Protein AF-A0AA39KNE8-F1 (afdb_monomer_lite)

Structure (mmCIF, N/CA/C/O backbone):
data_AF-A0AA39KNE8-F1
#
_entry.id   AF-A0AA39KNE8-F1
#
loop_
_atom_site.group_PDB
_atom_site.id
_atom_site.type_symbol
_atom_site.label_atom_id
_atom_site.label_alt_id
_atom_site.label_comp_id
_atom_site.label_asym_id
_atom_site.label_entity_id
_atom_site.label_seq_id
_atom_site.pdbx_PDB_ins_code
_atom_site.Cartn_x
_atom_site.Cartn_y
_atom_site.Cartn_z
_atom_site.occupancy
_atom_site.B_iso_or_equiv
_atom_site.auth_seq_id
_atom_site.auth_comp_id
_atom_site.auth_asym_id
_atom_site.auth_atom_id
_atom_site.pdbx_PDB_model_num
ATOM 1 N N . MET A 1 1 ? 38.863 -15.996 -49.657 1.00 43.41 1 MET A N 1
ATOM 2 C CA . MET A 1 1 ? 38.244 -15.202 -48.574 1.00 43.41 1 MET A CA 1
ATOM 3 C C . MET A 1 1 ? 37.742 -16.168 -47.512 1.00 43.41 1 MET A C 1
ATOM 5 O O . MET A 1 1 ? 36.700 -16.776 -47.707 1.00 43.41 1 MET A O 1
ATOM 9 N N . GLN A 1 2 ? 38.527 -16.414 -46.460 1.00 49.41 2 GLN A N 1
ATOM 10 C CA . GLN A 1 2 ? 38.057 -17.209 -45.323 1.00 49.41 2 GLN A CA 1
ATOM 11 C C . GLN A 1 2 ? 37.191 -16.300 -44.443 1.00 49.41 2 GLN A C 1
ATOM 13 O O . GLN A 1 2 ? 37.616 -15.228 -44.028 1.00 49.41 2 GLN A O 1
ATOM 18 N N . SER A 1 3 ? 35.937 -16.694 -44.265 1.00 55.06 3 SER A N 1
ATOM 19 C CA . SER A 1 3 ? 34.889 -15.974 -43.546 1.00 55.06 3 SER A CA 1
ATOM 20 C C . SER A 1 3 ? 35.209 -15.848 -42.049 1.00 55.06 3 SER A C 1
ATOM 22 O O . SER A 1 3 ? 35.260 -16.864 -41.355 1.00 55.06 3 SER A O 1
ATOM 24 N N . GLY A 1 4 ? 35.349 -14.613 -41.550 1.00 58.47 4 GLY A N 1
ATOM 25 C CA . GLY A 1 4 ? 35.637 -14.246 -40.147 1.00 58.47 4 GLY A CA 1
ATOM 26 C C . GLY A 1 4 ? 34.522 -14.533 -39.127 1.00 58.47 4 GLY A C 1
ATOM 27 O O . GLY A 1 4 ? 34.414 -13.853 -38.115 1.00 58.47 4 GLY A O 1
ATOM 28 N N . LEU A 1 5 ? 33.671 -15.526 -39.395 1.00 58.72 5 LEU A N 1
ATOM 29 C CA . LEU A 1 5 ? 32.598 -15.986 -38.503 1.00 58.72 5 LEU A CA 1
ATOM 30 C C . LEU A 1 5 ? 33.074 -17.034 -37.483 1.00 58.72 5 L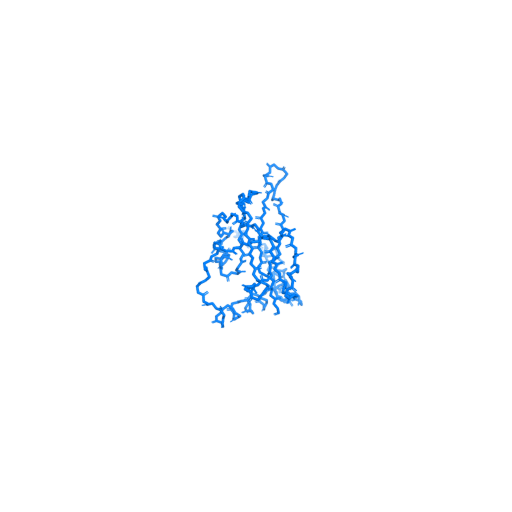EU A C 1
ATOM 32 O O . LEU A 1 5 ? 32.371 -17.289 -36.513 1.00 58.72 5 LEU A O 1
ATOM 36 N N . LYS A 1 6 ? 34.251 -17.645 -37.685 1.00 62.03 6 LYS A N 1
ATOM 37 C CA . LYS A 1 6 ? 34.808 -18.656 -36.765 1.00 62.03 6 LYS A CA 1
ATOM 38 C C . LYS A 1 6 ? 35.456 -18.064 -35.509 1.00 62.03 6 LYS A C 1
ATOM 40 O O . LYS A 1 6 ? 35.634 -18.796 -34.542 1.00 62.03 6 LYS A O 1
ATOM 45 N N . ASP A 1 7 ? 35.738 -16.762 -35.511 1.00 62.75 7 ASP A N 1
ATOM 46 C CA . ASP A 1 7 ? 36.406 -16.071 -34.399 1.00 62.75 7 ASP A CA 1
ATOM 47 C C . ASP A 1 7 ? 35.423 -15.342 -33.463 1.00 62.75 7 ASP A C 1
ATOM 49 O O . ASP A 1 7 ? 35.820 -14.793 -32.436 1.00 62.75 7 ASP A O 1
ATOM 53 N N . MET A 1 8 ? 34.121 -15.344 -33.776 1.00 69.44 8 MET A N 1
ATOM 54 C CA . MET A 1 8 ? 33.093 -14.807 -32.883 1.00 69.44 8 MET A CA 1
ATOM 55 C C . MET A 1 8 ? 32.642 -15.890 -31.901 1.00 69.44 8 MET A C 1
ATOM 57 O O . MET A 1 8 ? 31.830 -16.751 -32.231 1.00 69.44 8 MET A O 1
ATOM 61 N N . SER A 1 9 ? 33.165 -15.855 -30.672 1.00 72.00 9 SER A N 1
ATOM 62 C CA . SER A 1 9 ? 32.713 -16.771 -29.621 1.00 72.00 9 SER A CA 1
ATOM 63 C C . SER A 1 9 ? 31.364 -16.312 -29.050 1.00 72.00 9 SER A C 1
ATOM 65 O O . SER A 1 9 ? 31.232 -15.176 -28.589 1.00 72.00 9 SER A O 1
ATOM 67 N N . ALA A 1 10 ? 30.380 -17.213 -29.002 1.00 70.44 10 ALA A N 1
ATOM 68 C CA . ALA A 1 10 ? 29.125 -16.992 -28.279 1.00 70.44 10 ALA A CA 1
ATOM 69 C C . ALA A 1 10 ? 29.289 -17.119 -26.750 1.00 70.44 10 ALA A C 1
ATOM 71 O O . ALA A 1 10 ? 28.345 -16.888 -25.999 1.00 70.44 10 ALA A O 1
ATOM 72 N N . TYR A 1 11 ? 30.494 -17.448 -26.280 1.00 72.31 11 TYR A N 1
ATOM 73 C CA . TYR A 1 11 ? 30.790 -17.799 -24.894 1.00 72.31 11 TYR A CA 1
ATOM 74 C C . TYR A 1 11 ? 30.365 -16.722 -23.885 1.00 72.31 11 TYR A C 1
ATOM 76 O O . TYR A 1 11 ? 29.791 -17.031 -22.841 1.00 72.31 11 TYR A O 1
ATOM 84 N N . CYS A 1 12 ? 30.566 -15.440 -24.210 1.00 65.94 12 CYS A N 1
ATOM 85 C CA . CYS A 1 12 ? 30.108 -14.338 -23.360 1.00 65.94 12 CYS A CA 1
ATOM 86 C C . CYS A 1 12 ? 28.576 -14.331 -23.196 1.00 65.94 12 CYS A C 1
ATOM 88 O O . CYS A 1 12 ? 28.072 -14.082 -22.100 1.00 65.94 12 CYS A O 1
ATOM 90 N N . PHE A 1 13 ? 27.835 -14.657 -24.259 1.00 77.19 13 PHE A N 1
ATOM 91 C CA . PHE A 1 13 ? 26.374 -14.755 -24.233 1.00 77.19 13 PHE A CA 1
ATOM 92 C C . PHE A 1 13 ? 25.906 -15.997 -23.476 1.00 77.19 13 PHE A C 1
ATOM 94 O O . PHE A 1 13 ? 24.974 -15.915 -22.681 1.00 77.19 13 PHE A O 1
ATOM 101 N N . GLU A 1 14 ? 26.564 -17.136 -23.676 1.00 78.00 14 GLU A N 1
ATOM 102 C CA . GLU A 1 14 ? 26.252 -18.384 -22.973 1.00 78.00 14 GLU A CA 1
ATOM 103 C C . GLU A 1 14 ? 26.473 -18.256 -21.466 1.00 78.00 14 GLU A C 1
ATOM 105 O O . GLU A 1 14 ? 25.631 -18.685 -20.675 1.00 78.00 14 GLU A O 1
ATOM 110 N N . SER A 1 15 ? 27.562 -17.597 -21.067 1.00 78.00 15 SER A N 1
ATOM 111 C CA . SER A 1 15 ? 27.853 -17.296 -19.667 1.00 78.00 15 SER A CA 1
ATOM 112 C C . SER A 1 15 ? 26.772 -16.400 -19.055 1.00 78.00 15 SER A C 1
ATOM 114 O O . SER A 1 15 ? 26.230 -16.710 -17.991 1.00 78.00 15 SER A O 1
ATOM 116 N N . TYR A 1 16 ? 26.366 -15.343 -19.766 1.00 82.62 16 TYR A N 1
ATOM 117 C CA . TYR A 1 16 ? 25.298 -14.446 -19.321 1.00 82.62 16 TYR A CA 1
ATOM 118 C C . TYR A 1 16 ? 23.931 -15.149 -19.216 1.00 82.62 16 TYR A C 1
ATOM 120 O O . TYR A 1 16 ? 23.234 -15.032 -18.206 1.00 82.62 16 TYR A O 1
ATOM 128 N N . LEU A 1 17 ? 23.561 -15.961 -20.210 1.00 81.31 17 LEU A N 1
ATOM 129 C CA . LEU A 1 17 ? 22.342 -16.777 -20.174 1.00 81.31 17 LEU A CA 1
ATOM 130 C C . LEU A 1 17 ? 22.385 -17.822 -19.050 1.00 81.31 17 LEU A C 1
ATOM 132 O O . LEU A 1 17 ? 21.363 -18.093 -18.416 1.00 81.31 17 LEU A O 1
ATOM 136 N N . GLY A 1 18 ? 23.564 -18.374 -18.757 1.00 82.06 18 GLY A N 1
ATOM 137 C CA . GLY A 1 18 ? 23.802 -19.255 -17.617 1.00 82.06 18 GLY A CA 1
ATOM 138 C C . GLY A 1 18 ? 23.526 -18.568 -16.278 1.00 82.06 18 GLY A C 1
ATOM 139 O O . GLY A 1 18 ? 22.852 -19.145 -15.422 1.00 82.06 18 GLY A O 1
ATOM 140 N N . GLN A 1 19 ? 23.960 -17.314 -16.121 1.00 82.12 19 GLN A N 1
ATOM 141 C CA . GLN A 1 19 ? 23.680 -16.504 -14.930 1.00 82.12 19 GLN A CA 1
ATOM 142 C C . GLN A 1 19 ? 22.177 -16.239 -14.762 1.00 82.12 19 GLN A C 1
ATOM 144 O O . GLN A 1 19 ? 21.637 -16.471 -13.679 1.00 82.12 19 GLN A O 1
ATOM 149 N N . ILE A 1 20 ? 21.473 -15.849 -15.833 1.00 78.88 20 ILE A N 1
ATOM 150 C CA . ILE A 1 20 ? 20.010 -15.652 -15.809 1.00 78.88 20 ILE A CA 1
ATOM 151 C C . ILE A 1 20 ? 19.297 -16.953 -15.421 1.00 78.88 20 ILE A C 1
ATOM 153 O O . ILE A 1 20 ? 18.412 -16.963 -14.565 1.00 78.88 20 ILE A O 1
ATOM 157 N N . LYS A 1 21 ? 19.699 -18.076 -16.018 1.00 77.75 21 LYS A N 1
ATOM 158 C CA . LYS A 1 21 ? 19.118 -19.394 -15.742 1.00 77.75 21 LYS A CA 1
ATOM 159 C C . LYS A 1 21 ? 19.341 -19.830 -14.293 1.00 77.75 21 LYS A C 1
ATOM 161 O O . LYS A 1 21 ? 18.436 -20.407 -13.694 1.00 77.75 21 LYS A O 1
ATOM 166 N N . SER A 1 22 ? 20.516 -19.545 -13.733 1.00 79.06 22 SER A N 1
ATOM 167 C CA . SER A 1 22 ? 20.827 -19.773 -12.318 1.00 79.06 22 SER A CA 1
ATOM 168 C C . SER A 1 22 ? 19.942 -18.919 -11.407 1.00 79.06 22 SER A C 1
ATOM 170 O O . SER A 1 22 ? 19.327 -19.439 -10.480 1.00 79.06 22 SER A O 1
ATOM 172 N N . LEU A 1 23 ? 19.774 -17.634 -11.733 1.00 72.62 23 LEU A N 1
ATOM 173 C CA . LEU A 1 23 ? 18.938 -16.700 -10.979 1.00 72.62 23 LEU A CA 1
ATOM 174 C C . LEU A 1 23 ? 17.458 -17.119 -10.965 1.00 72.62 23 LEU A C 1
ATOM 176 O O . LEU A 1 23 ? 16.838 -17.153 -9.902 1.00 72.62 23 LEU A O 1
ATOM 180 N N . LEU A 1 24 ? 16.911 -17.523 -12.117 1.00 64.56 24 LEU A N 1
ATOM 181 C CA . LEU A 1 24 ? 15.536 -18.030 -12.240 1.00 64.56 24 LEU A CA 1
ATOM 182 C C . LEU A 1 24 ? 15.305 -19.338 -11.472 1.00 64.56 24 LEU A C 1
ATOM 184 O O . LEU A 1 24 ? 14.196 -19.592 -11.005 1.00 64.56 24 LEU A O 1
ATOM 188 N N . ARG A 1 25 ? 16.342 -20.174 -11.357 1.00 68.44 25 ARG A N 1
ATOM 189 C CA . ARG A 1 25 ? 16.313 -21.446 -10.619 1.00 68.44 25 ARG A CA 1
ATOM 190 C C . ARG A 1 25 ? 16.700 -21.303 -9.152 1.00 68.44 25 ARG A C 1
ATOM 192 O O . ARG A 1 25 ? 16.606 -22.283 -8.416 1.00 68.44 25 ARG A O 1
ATOM 199 N N . SER A 1 26 ? 17.149 -20.121 -8.735 1.00 71.25 26 SER A N 1
ATOM 200 C CA . SER A 1 26 ? 17.580 -19.891 -7.365 1.00 71.25 26 SER A CA 1
ATOM 201 C C . SER A 1 26 ? 16.414 -20.132 -6.391 1.00 71.25 26 SER A C 1
ATOM 203 O O . SER A 1 26 ? 15.250 -19.890 -6.729 1.00 71.25 26 SER A O 1
ATOM 205 N N . PRO A 1 27 ? 16.696 -20.621 -5.170 1.00 55.22 27 PRO A N 1
ATOM 206 C CA . PRO A 1 27 ? 15.673 -20.888 -4.155 1.00 55.22 27 PRO A CA 1
ATOM 207 C C . PRO A 1 27 ? 14.869 -19.633 -3.771 1.00 55.22 27 PRO A C 1
ATOM 209 O O . PRO A 1 27 ? 13.738 -19.749 -3.297 1.00 55.22 27 PRO A O 1
ATOM 212 N N . ASN A 1 28 ? 15.394 -18.442 -4.080 1.00 62.47 28 ASN A N 1
ATOM 213 C CA . ASN A 1 28 ? 14.656 -17.184 -4.105 1.00 62.47 28 ASN A CA 1
ATOM 214 C C . ASN A 1 28 ? 13.819 -17.114 -5.387 1.00 62.47 28 ASN A C 1
ATOM 216 O O . ASN A 1 28 ? 14.132 -16.363 -6.307 1.00 62.47 28 ASN A O 1
ATOM 220 N N . LYS A 1 29 ? 12.774 -17.948 -5.456 1.00 70.94 29 LYS A N 1
ATOM 221 C CA . LYS A 1 29 ? 11.904 -18.165 -6.621 1.00 70.94 29 LYS A CA 1
ATOM 222 C C . LYS A 1 29 ? 11.151 -16.890 -7.032 1.00 70.94 29 LYS A C 1
ATOM 224 O O . LYS A 1 29 ? 9.939 -16.815 -6.849 1.00 70.94 29 LYS A O 1
ATOM 229 N N . LEU A 1 30 ? 11.833 -15.901 -7.607 1.00 65.56 30 LEU A N 1
ATOM 230 C CA . LEU A 1 30 ? 11.249 -14.619 -8.015 1.00 65.56 30 LEU A CA 1
ATOM 231 C C . LEU A 1 30 ? 10.062 -14.827 -8.957 1.00 65.56 30 LEU A C 1
ATOM 233 O O . LEU A 1 30 ? 9.015 -14.216 -8.771 1.00 65.56 30 LEU A O 1
ATOM 237 N N . LEU A 1 31 ? 10.186 -15.763 -9.904 1.00 66.50 31 LEU A N 1
ATOM 238 C CA . LEU A 1 31 ? 9.094 -16.113 -10.807 1.00 66.50 31 LEU A CA 1
ATOM 239 C C . LEU A 1 31 ? 7.927 -16.770 -10.059 1.00 66.50 31 LEU A C 1
ATOM 241 O O . LEU A 1 31 ? 6.788 -16.385 -10.267 1.00 66.50 31 LEU A O 1
ATOM 245 N N . ALA A 1 32 ? 8.185 -17.702 -9.136 1.00 68.12 32 ALA A N 1
ATOM 246 C CA . ALA A 1 32 ? 7.106 -18.313 -8.355 1.00 68.12 32 ALA A CA 1
ATOM 247 C C . ALA A 1 32 ? 6.465 -17.326 -7.366 1.00 68.12 32 ALA A C 1
ATOM 249 O O . ALA A 1 32 ? 5.293 -17.456 -7.036 1.00 68.12 32 ALA A O 1
ATOM 250 N N . GLN A 1 33 ? 7.219 -16.349 -6.862 1.00 68.31 33 GLN A N 1
ATOM 251 C CA . GLN A 1 33 ? 6.689 -15.250 -6.060 1.00 68.31 33 GLN A CA 1
ATOM 252 C C . GLN A 1 33 ? 5.823 -14.327 -6.923 1.00 68.31 33 GLN A C 1
ATOM 254 O O . GLN A 1 33 ? 4.749 -13.929 -6.495 1.00 68.31 33 GLN A O 1
ATOM 259 N N . TYR A 1 34 ? 6.244 -14.040 -8.154 1.00 72.25 34 TYR A N 1
ATOM 260 C CA . TYR A 1 34 ? 5.459 -13.274 -9.117 1.00 72.25 34 TYR A CA 1
ATOM 261 C C . TYR A 1 34 ? 4.173 -14.002 -9.537 1.00 72.25 34 TYR A C 1
ATOM 263 O O . TYR A 1 34 ? 3.100 -13.410 -9.503 1.00 72.25 34 TYR A O 1
ATOM 271 N N . CYS A 1 35 ? 4.248 -15.297 -9.854 1.00 75.00 35 CYS A N 1
ATOM 272 C CA . CYS A 1 35 ? 3.076 -16.114 -10.171 1.00 75.00 35 CYS A CA 1
ATOM 273 C C . CYS A 1 35 ? 2.104 -16.200 -8.987 1.00 75.00 35 CYS A C 1
ATOM 275 O O . CYS A 1 35 ? 0.902 -16.078 -9.194 1.00 75.00 35 CYS A O 1
ATOM 277 N N . ARG A 1 36 ? 2.611 -16.341 -7.751 1.00 71.69 36 ARG A N 1
ATOM 278 C CA . ARG A 1 36 ? 1.781 -16.269 -6.536 1.00 71.69 36 ARG A CA 1
ATOM 279 C C . ARG A 1 36 ? 1.076 -14.922 -6.411 1.00 71.69 36 ARG A C 1
ATOM 281 O O . ARG A 1 36 ? -0.134 -14.910 -6.247 1.00 71.69 36 ARG A O 1
ATOM 288 N N . ARG A 1 37 ? 1.791 -13.812 -6.633 1.00 69.62 37 ARG A N 1
ATOM 289 C CA . ARG A 1 37 ? 1.196 -12.463 -6.640 1.00 69.62 37 ARG A CA 1
ATOM 290 C C . ARG A 1 37 ? 0.086 -12.305 -7.679 1.00 69.62 37 ARG A C 1
ATOM 292 O O . ARG A 1 37 ? -0.918 -11.672 -7.385 1.00 69.62 37 ARG A O 1
ATOM 299 N N . ILE A 1 38 ? 0.250 -12.856 -8.885 1.00 72.94 38 ILE A N 1
ATOM 300 C CA . ILE A 1 38 ? -0.811 -12.832 -9.908 1.00 72.94 38 ILE A CA 1
ATOM 301 C C . ILE A 1 38 ? -2.026 -13.636 -9.437 1.00 72.94 38 ILE A C 1
ATOM 303 O O . ILE A 1 38 ? -3.146 -13.145 -9.522 1.00 72.94 38 ILE A O 1
ATOM 307 N N . HIS A 1 39 ? -1.804 -14.840 -8.912 1.00 72.06 39 HIS A N 1
ATOM 308 C CA . HIS A 1 39 ? -2.882 -15.725 -8.483 1.00 72.06 39 HIS A CA 1
ATOM 309 C C . HIS A 1 39 ? -3.664 -15.171 -7.281 1.00 72.06 39 HIS A C 1
ATOM 311 O O . HIS A 1 39 ? -4.890 -15.134 -7.302 1.00 72.06 39 HIS A O 1
ATOM 317 N N . GLU A 1 40 ? -2.965 -14.669 -6.260 1.00 63.44 40 GLU A N 1
ATOM 318 C CA . GLU A 1 40 ? -3.561 -13.987 -5.101 1.00 63.44 40 GLU A CA 1
ATOM 319 C C . GLU A 1 40 ? -4.391 -12.776 -5.542 1.00 63.44 40 GLU A C 1
ATOM 321 O O . GLU A 1 40 ? -5.481 -12.532 -5.028 1.00 63.44 40 GLU A O 1
ATOM 326 N N . LYS A 1 41 ? -3.908 -12.037 -6.547 1.00 62.62 41 LYS A N 1
ATOM 327 C CA . LYS A 1 41 ? -4.639 -10.908 -7.114 1.00 62.62 41 LYS A CA 1
ATOM 328 C C . LYS A 1 41 ? -5.938 -11.346 -7.788 1.00 62.62 41 LYS A C 1
ATOM 330 O O . LYS A 1 41 ? -6.967 -10.723 -7.555 1.00 62.62 41 LYS A O 1
ATOM 335 N N . GLU A 1 42 ? -5.916 -12.385 -8.616 1.00 66.75 42 GLU A N 1
ATOM 336 C CA . GLU A 1 42 ? -7.122 -12.890 -9.292 1.00 66.75 42 GLU A CA 1
ATOM 337 C C . GLU A 1 42 ? -8.198 -13.344 -8.298 1.00 66.75 42 GLU A C 1
ATOM 339 O O . GLU A 1 42 ? -9.386 -13.175 -8.562 1.00 66.75 42 GLU A O 1
ATOM 344 N N . LEU A 1 43 ? -7.788 -13.843 -7.129 1.00 58.03 43 LEU A N 1
ATOM 345 C CA . LEU A 1 43 ? -8.695 -14.247 -6.056 1.00 58.03 43 LEU A CA 1
ATOM 346 C C . LEU A 1 43 ? -9.261 -13.067 -5.240 1.00 58.03 43 LEU A C 1
ATOM 348 O O . LEU A 1 43 ? -10.309 -13.220 -4.614 1.00 58.03 43 LEU A O 1
ATOM 352 N N . HIS A 1 44 ? -8.596 -11.902 -5.225 1.00 53.00 44 HIS A N 1
ATOM 353 C CA . HIS A 1 44 ? -8.887 -10.812 -4.276 1.00 53.00 44 HIS A CA 1
ATOM 354 C C . HIS A 1 44 ? -9.054 -9.411 -4.897 1.00 53.00 44 HIS A C 1
ATOM 356 O O . HIS A 1 44 ? -9.212 -8.429 -4.164 1.00 53.00 44 HIS A O 1
ATOM 362 N N . CYS A 1 45 ? -9.023 -9.269 -6.226 1.00 46.50 45 CYS A N 1
ATOM 363 C CA . CYS A 1 45 ? -9.165 -7.966 -6.877 1.00 46.50 45 CYS A CA 1
ATOM 364 C C . CYS A 1 45 ? -10.621 -7.530 -7.049 1.00 46.50 45 CYS A C 1
ATOM 366 O O . CYS A 1 45 ? -11.197 -7.596 -8.132 1.00 46.50 45 CYS A O 1
ATOM 368 N N . GLU A 1 46 ? -11.169 -6.941 -5.995 1.00 50.28 46 GLU A N 1
ATOM 369 C CA . GLU A 1 46 ? -12.134 -5.857 -6.158 1.00 50.28 46 GLU A CA 1
ATOM 370 C C . GLU A 1 46 ? -11.383 -4.575 -6.563 1.00 50.28 46 GLU A C 1
ATOM 372 O O . GLU A 1 46 ? -10.233 -4.356 -6.170 1.00 50.28 46 GLU A O 1
ATOM 377 N N . GLN A 1 47 ? -12.001 -3.724 -7.384 1.00 46.75 47 GLN A N 1
ATOM 378 C CA . GLN A 1 47 ? -11.419 -2.450 -7.816 1.00 46.75 47 GLN A CA 1
ATOM 379 C C . GLN A 1 47 ? -11.140 -1.556 -6.594 1.00 46.75 47 GLN A C 1
ATOM 381 O O . GLN A 1 47 ? -12.046 -0.946 -6.028 1.00 46.75 47 GLN A O 1
ATOM 386 N N . LYS A 1 48 ? -9.877 -1.480 -6.159 1.00 53.84 48 LYS A N 1
ATOM 387 C CA . LYS A 1 48 ? -9.477 -0.661 -5.011 1.00 53.84 48 LYS A CA 1
ATOM 388 C C . LYS A 1 48 ? -9.346 0.803 -5.435 1.00 53.84 48 LYS A C 1
ATOM 390 O O . LYS A 1 48 ? -8.450 1.169 -6.195 1.00 53.84 48 LYS A O 1
ATOM 395 N N . ASN A 1 49 ? -10.221 1.656 -4.902 1.00 54.28 49 ASN A N 1
ATOM 396 C CA . ASN A 1 49 ? -9.993 3.098 -4.883 1.00 54.28 49 ASN A CA 1
ATOM 397 C C . ASN A 1 49 ? -8.799 3.382 -3.966 1.00 54.28 49 ASN A C 1
ATOM 399 O O . ASN A 1 49 ? -8.897 3.270 -2.745 1.00 54.28 49 ASN A O 1
ATOM 403 N N . ASN A 1 50 ? -7.661 3.739 -4.558 1.00 62.81 50 ASN A N 1
ATOM 404 C CA . ASN A 1 50 ? -6.419 3.942 -3.812 1.00 62.81 50 ASN A CA 1
ATOM 405 C C . ASN A 1 50 ? -6.415 5.235 -2.980 1.00 62.81 50 ASN A C 1
ATOM 407 O O . ASN A 1 50 ? -5.509 5.434 -2.183 1.00 62.81 50 ASN A O 1
ATOM 411 N N . ASP A 1 51 ? -7.435 6.092 -3.093 1.00 65.75 51 ASP A N 1
ATOM 412 C CA . ASP A 1 51 ? -7.473 7.404 -2.423 1.00 65.75 51 ASP A CA 1
ATOM 413 C C . ASP A 1 51 ? -7.542 7.344 -0.880 1.00 65.75 51 ASP A C 1
ATOM 415 O O . ASP A 1 51 ? -7.402 8.358 -0.194 1.00 65.75 51 ASP A O 1
ATOM 419 N N . ASN A 1 52 ? -7.699 6.142 -0.319 1.00 79.94 52 ASN A N 1
ATOM 420 C CA . ASN A 1 52 ? -7.846 5.908 1.117 1.00 79.94 52 ASN A CA 1
ATOM 421 C C . ASN A 1 52 ? -6.5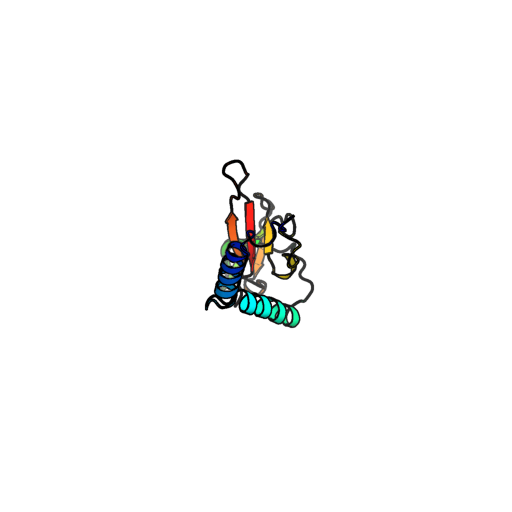82 5.346 1.788 1.00 79.94 52 ASN A C 1
ATOM 423 O O . ASN A 1 52 ? -6.668 4.774 2.871 1.00 79.94 52 ASN A O 1
ATOM 427 N N . MET A 1 53 ? -5.402 5.479 1.174 1.00 87.81 53 MET A N 1
ATOM 428 C CA . MET A 1 53 ? -4.155 5.145 1.868 1.00 87.81 53 MET A CA 1
ATOM 429 C C . MET A 1 53 ? -3.872 6.161 2.971 1.00 87.81 53 MET A C 1
ATOM 431 O O . MET A 1 53 ? -3.872 7.369 2.728 1.00 87.81 53 MET A O 1
ATOM 435 N N . VAL A 1 54 ? -3.597 5.668 4.176 1.00 90.75 54 VAL A N 1
ATOM 436 C CA . VAL A 1 54 ? -3.387 6.513 5.351 1.00 90.75 54 VAL A CA 1
ATOM 437 C C . VAL A 1 54 ? -2.136 6.117 6.130 1.00 90.75 54 VAL A C 1
ATOM 439 O O . VAL A 1 54 ? -1.730 4.956 6.148 1.00 90.75 54 VAL A O 1
ATOM 442 N N . GLU A 1 55 ? -1.523 7.101 6.778 1.00 91.19 55 GLU A N 1
ATOM 443 C CA . GLU A 1 55 ? -0.447 6.932 7.750 1.00 91.19 55 GLU A CA 1
ATOM 444 C C . GLU A 1 55 ? -1.028 7.119 9.152 1.00 91.19 55 GLU A C 1
ATOM 446 O O . GLU A 1 55 ? -1.693 8.120 9.426 1.00 91.19 55 GLU A O 1
ATOM 451 N N . ILE A 1 56 ? -0.802 6.143 10.031 1.00 92.56 56 ILE A N 1
ATOM 452 C CA . ILE A 1 56 ? -1.251 6.214 11.424 1.00 92.56 56 ILE A CA 1
ATOM 453 C C . ILE A 1 56 ? -0.378 7.240 12.148 1.00 92.56 56 ILE A C 1
ATOM 455 O O . ILE A 1 56 ? 0.850 7.143 12.119 1.00 92.56 56 ILE A O 1
ATOM 459 N N . ARG A 1 57 ? -1.017 8.224 12.781 1.00 93.56 57 ARG A N 1
ATOM 460 C CA . ARG A 1 57 ? -0.364 9.240 13.616 1.00 93.56 57 ARG A CA 1
ATOM 461 C C . ARG A 1 57 ? -0.448 8.882 15.087 1.00 93.56 57 ARG A C 1
ATOM 463 O O . ARG A 1 57 ? 0.542 9.011 15.797 1.00 93.56 57 ARG A O 1
ATOM 470 N N . GLU A 1 58 ? -1.610 8.409 15.511 1.00 94.12 58 GLU A N 1
ATOM 471 C CA . GLU A 1 58 ? -1.887 8.090 16.904 1.00 94.12 58 GLU A CA 1
ATOM 472 C C . GLU A 1 58 ? -2.900 6.948 16.982 1.00 94.12 58 GLU A C 1
ATOM 474 O O . GLU A 1 58 ? -3.765 6.802 16.112 1.00 94.12 58 GLU A O 1
ATOM 479 N N . ILE A 1 59 ? -2.768 6.132 18.022 1.00 94.50 59 ILE A N 1
ATOM 480 C CA . ILE A 1 59 ? -3.703 5.065 18.364 1.00 94.50 59 ILE A CA 1
ATOM 481 C C . ILE A 1 59 ? -4.321 5.472 19.691 1.00 94.50 59 ILE A C 1
ATOM 483 O O . ILE A 1 59 ? -3.592 5.675 20.661 1.00 94.50 59 ILE A O 1
ATOM 487 N N . ILE A 1 60 ? -5.639 5.607 19.709 1.00 93.44 60 ILE A N 1
ATOM 488 C CA . ILE A 1 60 ? -6.400 6.004 20.887 1.00 93.44 60 ILE A CA 1
ATOM 489 C C . ILE A 1 60 ? -7.408 4.911 21.233 1.00 93.44 60 ILE A C 1
ATOM 491 O O . ILE A 1 60 ? -7.893 4.184 20.364 1.00 93.44 60 ILE A O 1
ATOM 495 N N . GLU A 1 61 ? -7.713 4.802 22.514 1.00 93.00 61 GLU A N 1
ATOM 496 C CA . GLU A 1 61 ? -8.774 3.951 23.033 1.00 93.00 61 GLU A CA 1
ATOM 497 C C . GLU A 1 61 ? -9.864 4.872 23.576 1.00 93.00 61 GLU A C 1
ATOM 499 O O . GLU A 1 61 ? -9.563 5.837 24.280 1.00 93.00 61 GLU A O 1
ATOM 504 N N . ASP A 1 62 ? -11.105 4.636 23.161 1.00 86.94 62 ASP A N 1
ATOM 505 C CA . ASP A 1 62 ? -12.248 5.419 23.633 1.00 86.94 62 ASP A CA 1
ATOM 506 C C . ASP A 1 62 ? -12.760 4.914 24.993 1.00 86.94 62 ASP A C 1
ATOM 508 O O . ASP A 1 62 ? -12.364 3.845 25.456 1.00 86.94 62 ASP A O 1
ATOM 512 N N . GLU A 1 63 ? -13.691 5.649 25.604 1.00 89.00 63 GLU A N 1
ATOM 513 C CA . GLU A 1 63 ? -14.356 5.284 26.866 1.00 89.00 63 GLU A CA 1
ATOM 514 C C . GLU A 1 63 ? -15.042 3.904 26.804 1.00 89.00 63 GLU A C 1
ATOM 516 O O . GLU A 1 63 ? -15.145 3.212 27.816 1.00 89.00 63 GLU A O 1
ATOM 521 N N . ASP A 1 64 ? -15.437 3.472 25.603 1.00 88.62 64 ASP A N 1
ATOM 522 C CA . ASP A 1 64 ? -16.022 2.155 25.322 1.00 88.62 64 ASP A CA 1
ATOM 523 C C . ASP A 1 64 ? -14.974 1.039 25.087 1.00 88.62 64 ASP A C 1
ATOM 525 O O . ASP A 1 64 ? -15.319 -0.034 24.585 1.00 88.62 64 ASP A O 1
ATOM 529 N N . ASN A 1 65 ? -13.687 1.268 25.389 1.00 88.56 65 ASN A N 1
ATOM 530 C CA . ASN A 1 65 ? -12.573 0.356 25.076 1.00 88.56 65 ASN A CA 1
ATOM 531 C C . ASN A 1 65 ? -12.431 0.038 23.564 1.00 88.56 65 ASN A C 1
ATOM 533 O O . ASN A 1 65 ? -11.875 -0.989 23.162 1.00 88.56 65 ASN A O 1
ATOM 537 N N . GLU A 1 66 ? -12.944 0.910 22.687 1.00 90.62 66 GLU A N 1
ATOM 538 C CA . GLU A 1 66 ? -12.824 0.751 21.235 1.00 90.62 66 GLU A CA 1
ATOM 539 C C . GLU A 1 66 ? -11.535 1.416 20.721 1.00 90.62 66 GLU A C 1
ATOM 541 O O . GLU A 1 66 ? -11.317 2.614 20.917 1.00 90.62 66 GLU A O 1
ATOM 546 N N . ILE A 1 67 ? -10.696 0.656 20.005 1.00 92.50 67 ILE A N 1
ATOM 547 C CA . ILE A 1 67 ? -9.465 1.182 19.395 1.00 92.50 67 ILE A CA 1
ATOM 548 C C . ILE A 1 67 ? -9.805 2.005 18.145 1.00 92.50 67 ILE A C 1
ATOM 550 O O . ILE A 1 67 ? -10.266 1.477 17.123 1.00 92.50 67 ILE A O 1
ATOM 554 N N . LYS A 1 68 ? -9.489 3.299 18.203 1.00 93.62 68 LYS A N 1
ATOM 555 C CA . LYS A 1 68 ? -9.601 4.256 17.100 1.00 93.62 68 LYS A CA 1
ATOM 556 C C . LYS A 1 68 ? -8.216 4.745 16.684 1.00 93.62 68 LYS A C 1
ATOM 558 O O . LYS A 1 68 ? -7.277 4.821 17.472 1.00 93.62 68 LYS A O 1
ATOM 563 N N . LEU A 1 69 ? -8.074 5.059 15.404 1.00 94.38 69 LEU A N 1
ATOM 564 C CA . LEU A 1 69 ? -6.814 5.488 14.813 1.00 94.38 69 LEU A CA 1
ATOM 565 C C . LEU A 1 69 ? -6.967 6.920 14.320 1.00 94.38 69 LEU A C 1
ATOM 567 O O . LEU A 1 69 ? -7.817 7.192 13.471 1.00 94.38 69 LEU A O 1
ATOM 571 N N . HIS A 1 70 ? -6.115 7.820 14.802 1.00 94.62 70 HIS A N 1
ATOM 572 C CA . HIS A 1 70 ? -5.909 9.104 14.145 1.00 94.62 70 HIS A CA 1
ATOM 573 C C . HIS A 1 70 ? -4.976 8.884 12.969 1.00 94.62 70 HIS A C 1
ATOM 575 O O . HIS A 1 70 ? -3.822 8.468 13.122 1.00 94.62 70 HIS A O 1
ATOM 581 N N . VAL A 1 71 ? -5.483 9.154 11.778 1.00 93.38 71 VAL A N 1
ATOM 582 C CA . VAL A 1 71 ? -4.785 8.862 10.539 1.00 93.38 71 VAL A CA 1
ATOM 583 C C . VAL A 1 71 ? -4.709 10.088 9.655 1.00 93.38 71 VAL A C 1
ATOM 585 O O . VAL A 1 71 ? -5.551 10.984 9.700 1.00 93.38 71 VAL A O 1
ATOM 588 N N . GLN A 1 72 ? -3.678 10.121 8.825 1.00 92.00 72 GLN A N 1
ATOM 589 C CA . GLN A 1 72 ? -3.477 11.172 7.847 1.00 92.00 72 GLN A CA 1
ATOM 590 C C . GLN A 1 72 ? -3.423 10.571 6.450 1.00 92.00 72 GLN A C 1
ATOM 592 O O . GLN A 1 72 ? -2.696 9.610 6.202 1.00 92.00 72 GLN A O 1
ATOM 597 N N . HIS A 1 73 ? -4.187 11.140 5.523 1.00 90.25 73 HIS A N 1
ATOM 598 C CA . HIS A 1 73 ? -4.270 10.613 4.165 1.00 90.25 73 HIS A CA 1
ATOM 599 C C . HIS A 1 73 ? -2.997 10.908 3.368 1.00 90.25 73 HIS A C 1
ATOM 601 O O . HIS A 1 73 ? -2.506 12.040 3.316 1.00 90.25 73 HIS A O 1
ATOM 607 N N . LEU A 1 74 ? -2.481 9.872 2.715 1.00 88.06 74 LEU A N 1
ATOM 608 C CA . LEU A 1 74 ? -1.313 9.944 1.850 1.00 88.06 74 LEU A CA 1
ATOM 609 C C . LEU A 1 74 ? -1.709 10.458 0.464 1.00 88.06 74 LEU A C 1
ATOM 611 O O . LEU A 1 74 ? -2.783 10.146 -0.048 1.00 88.06 74 LEU A O 1
ATOM 615 N N . ILE A 1 75 ? -0.822 11.228 -0.172 1.00 84.75 75 ILE A N 1
ATOM 616 C CA . ILE A 1 75 ? -1.041 11.704 -1.540 1.00 84.75 75 ILE A CA 1
ATOM 617 C C . ILE A 1 75 ? -0.326 10.770 -2.517 1.00 84.75 75 ILE A C 1
ATOM 619 O O . ILE A 1 75 ? 0.906 10.735 -2.596 1.00 84.75 75 ILE A O 1
ATOM 623 N N . ILE A 1 76 ? -1.109 10.027 -3.294 1.00 83.19 76 ILE A N 1
ATOM 624 C CA . ILE A 1 76 ? -0.596 9.093 -4.298 1.00 83.19 76 ILE A CA 1
ATOM 625 C C . ILE A 1 76 ? -0.239 9.861 -5.571 1.00 83.19 76 ILE A C 1
ATOM 627 O O . ILE A 1 76 ? -1.038 10.644 -6.080 1.00 83.19 76 ILE A O 1
ATOM 631 N N . LYS A 1 77 ? 0.971 9.639 -6.104 1.00 75.81 77 LYS A N 1
ATOM 632 C CA . LYS A 1 77 ? 1.390 10.215 -7.391 1.00 75.81 77 LYS A CA 1
ATOM 633 C C . LYS A 1 77 ? 0.838 9.404 -8.559 1.00 75.81 77 LYS A C 1
ATOM 635 O O . LYS A 1 77 ? 0.110 9.942 -9.384 1.00 75.81 77 LYS A O 1
ATOM 640 N N . LYS A 1 78 ? 1.280 8.149 -8.686 1.00 75.81 78 LYS A N 1
ATOM 641 C CA . LYS A 1 78 ? 0.982 7.259 -9.820 1.00 75.81 78 LYS A CA 1
ATOM 642 C C . LYS A 1 78 ? 1.548 5.850 -9.592 1.00 75.81 78 LYS A C 1
ATOM 644 O O . LYS A 1 78 ? 2.422 5.689 -8.730 1.00 75.81 78 LYS A O 1
ATOM 649 N N . PRO A 1 79 ? 1.121 4.859 -10.397 1.00 74.06 79 PRO A N 1
ATOM 650 C CA . PRO A 1 79 ? 1.844 3.601 -10.531 1.00 74.06 79 PRO A CA 1
ATOM 651 C C . PRO A 1 79 ? 3.309 3.851 -10.922 1.00 74.06 79 PRO A C 1
ATOM 653 O O . PRO A 1 79 ? 3.623 4.753 -11.703 1.00 74.06 79 PRO A O 1
ATOM 656 N N . VAL A 1 80 ? 4.209 3.066 -10.340 1.00 81.31 80 VAL A N 1
ATOM 657 C CA . VAL A 1 80 ? 5.667 3.209 -10.418 1.00 81.31 80 VAL A CA 1
ATOM 658 C C . VAL A 1 80 ? 6.214 2.738 -11.764 1.00 81.31 80 VAL A C 1
ATOM 660 O O . VAL A 1 80 ? 7.095 3.383 -12.327 1.00 81.31 80 VAL A O 1
ATOM 663 N N . PHE A 1 81 ? 5.694 1.634 -12.296 1.00 74.50 81 PHE A N 1
ATOM 664 C CA . PHE A 1 81 ? 6.130 1.046 -13.562 1.00 74.50 81 PHE A CA 1
ATOM 665 C C . PHE A 1 81 ? 4.947 0.397 -14.287 1.00 74.50 81 PHE A C 1
ATOM 667 O O . PHE A 1 81 ? 3.957 0.043 -13.657 1.00 74.50 81 PHE A O 1
ATOM 674 N N . LYS A 1 82 ? 5.053 0.260 -15.616 1.00 71.81 82 LYS A N 1
ATOM 675 C CA . LYS A 1 82 ? 4.042 -0.389 -16.478 1.00 71.81 82 LYS A CA 1
ATOM 676 C C . LYS A 1 82 ? 4.476 -1.750 -17.029 1.00 71.81 82 LYS A C 1
ATOM 678 O O . LYS A 1 82 ? 3.653 -2.497 -17.542 1.00 71.81 82 LYS A O 1
ATOM 683 N N . HIS A 1 83 ? 5.768 -2.055 -16.952 1.00 64.81 83 HIS A N 1
ATOM 684 C CA . HIS A 1 83 ? 6.370 -3.279 -17.467 1.00 64.81 83 HIS A CA 1
ATOM 685 C C . HIS A 1 83 ? 7.279 -3.888 -16.385 1.00 64.81 83 HIS A C 1
ATOM 687 O O . HIS A 1 83 ? 7.940 -3.116 -15.686 1.00 64.81 83 HIS A O 1
ATOM 693 N N . PRO A 1 84 ? 7.343 -5.227 -16.225 1.00 70.50 84 PRO A N 1
ATOM 694 C CA . PRO A 1 84 ? 6.626 -6.271 -16.980 1.00 70.50 84 PRO A CA 1
ATOM 695 C C . PRO A 1 84 ? 5.116 -6.329 -16.715 1.00 70.50 84 PRO A C 1
ATOM 697 O O . PRO A 1 84 ? 4.375 -6.877 -17.524 1.00 70.50 84 PRO A O 1
ATOM 700 N N . VAL A 1 85 ? 4.657 -5.711 -15.628 1.00 72.00 85 VAL A N 1
ATOM 701 C CA . VAL A 1 85 ? 3.241 -5.517 -15.300 1.00 72.00 85 VAL A CA 1
ATOM 702 C C . VAL A 1 85 ? 3.052 -4.132 -14.698 1.00 72.00 85 VAL A C 1
ATOM 704 O O . VAL A 1 85 ? 4.011 -3.564 -14.180 1.00 72.00 85 VAL A O 1
ATOM 707 N N . ASP A 1 86 ? 1.845 -3.575 -14.757 1.00 77.94 86 ASP A N 1
ATOM 708 C CA . ASP A 1 86 ? 1.558 -2.304 -14.093 1.00 77.94 86 ASP A CA 1
ATOM 709 C C . ASP A 1 86 ? 1.691 -2.449 -12.572 1.00 77.94 86 ASP A C 1
ATOM 711 O O . ASP A 1 86 ? 1.133 -3.366 -11.985 1.00 77.94 86 ASP A O 1
ATOM 715 N N . SER A 1 87 ? 2.437 -1.572 -11.908 1.00 82.06 87 SER A N 1
ATOM 716 C CA . SER A 1 87 ? 2.706 -1.707 -10.474 1.00 82.06 87 SER A CA 1
ATOM 717 C C . SER A 1 87 ? 1.448 -1.573 -9.611 1.00 82.06 87 SER A C 1
ATOM 719 O O . SER A 1 87 ? 1.426 -2.093 -8.497 1.00 82.06 87 SER A O 1
ATOM 721 N N . SER A 1 88 ? 0.392 -0.931 -10.126 1.00 80.50 88 SER A N 1
ATOM 722 C CA . SER A 1 88 ? -0.923 -0.896 -9.473 1.00 80.50 88 SER A CA 1
ATOM 723 C C . SER A 1 88 ? -1.512 -2.292 -9.284 1.00 80.50 88 SER A C 1
ATOM 725 O O . SER A 1 88 ? -2.204 -2.537 -8.304 1.00 80.50 88 SER A O 1
ATOM 727 N N . VAL A 1 89 ? -1.186 -3.237 -10.176 1.00 76.06 89 VAL A N 1
ATOM 728 C CA . VAL A 1 89 ? -1.557 -4.655 -10.052 1.00 76.06 89 VAL A CA 1
ATOM 729 C C . VAL A 1 89 ? -0.976 -5.272 -8.788 1.00 76.06 89 VAL A C 1
ATOM 731 O O . VAL A 1 89 ? -1.582 -6.174 -8.229 1.00 76.06 89 VAL A O 1
ATOM 734 N N . LEU A 1 90 ? 0.192 -4.805 -8.358 1.00 73.62 90 LEU A N 1
ATOM 735 C CA . LEU A 1 90 ? 0.932 -5.355 -7.230 1.00 73.62 90 LEU A CA 1
ATOM 736 C C . LEU A 1 90 ? 0.706 -4.551 -5.941 1.00 73.62 90 LEU A C 1
ATOM 738 O O . LEU A 1 90 ? 1.466 -4.723 -4.991 1.00 73.62 90 LEU A O 1
ATOM 742 N N . ASP A 1 91 ? -0.281 -3.647 -5.923 1.00 80.69 91 ASP A N 1
ATOM 743 C CA . ASP A 1 91 ? -0.502 -2.675 -4.847 1.00 80.69 91 ASP A CA 1
ATOM 744 C C . ASP A 1 91 ? 0.774 -1.866 -4.514 1.00 80.69 91 ASP A C 1
ATOM 746 O O . ASP A 1 91 ? 1.032 -1.524 -3.359 1.00 80.69 91 ASP A O 1
ATOM 750 N N . ILE A 1 92 ? 1.585 -1.552 -5.537 1.00 83.81 92 ILE A N 1
ATOM 751 C CA . ILE A 1 92 ? 2.805 -0.746 -5.414 1.00 83.81 92 ILE A CA 1
ATOM 752 C C . ILE A 1 92 ? 2.566 0.653 -5.978 1.00 83.81 92 ILE A C 1
ATOM 754 O O . ILE A 1 92 ? 2.302 0.825 -7.176 1.00 83.81 92 ILE A O 1
ATOM 758 N N . TRP A 1 93 ? 2.758 1.661 -5.129 1.00 87.94 93 TRP A N 1
ATOM 759 C CA . TRP A 1 93 ? 2.443 3.053 -5.438 1.00 87.94 93 TRP A CA 1
ATOM 760 C C . TRP A 1 93 ? 3.590 3.993 -5.083 1.00 87.94 93 TRP A C 1
ATOM 762 O O . TRP A 1 93 ? 4.241 3.847 -4.049 1.00 87.94 93 TRP A O 1
ATOM 772 N N . GLY A 1 94 ? 3.823 4.988 -5.941 1.00 87.75 94 GLY A N 1
ATOM 773 C CA . GLY A 1 94 ? 4.690 6.119 -5.621 1.00 87.75 94 GLY A CA 1
ATOM 774 C C . GLY A 1 94 ? 3.911 7.197 -4.872 1.00 87.75 94 GLY A C 1
ATOM 775 O O . GLY A 1 94 ? 2.813 7.575 -5.294 1.00 87.75 94 GLY A O 1
ATOM 776 N N . LEU A 1 95 ? 4.488 7.723 -3.796 1.00 88.50 95 LEU A N 1
ATOM 777 C CA . LEU A 1 95 ? 3.890 8.787 -2.991 1.00 88.50 95 LEU A CA 1
ATOM 778 C C . LEU A 1 95 ? 4.502 10.156 -3.308 1.00 88.50 95 LEU A C 1
ATOM 780 O O . LEU A 1 95 ? 5.621 10.267 -3.821 1.00 88.50 95 LEU A O 1
ATOM 784 N N . LYS A 1 96 ? 3.763 11.223 -2.992 1.00 84.44 96 LYS A N 1
ATOM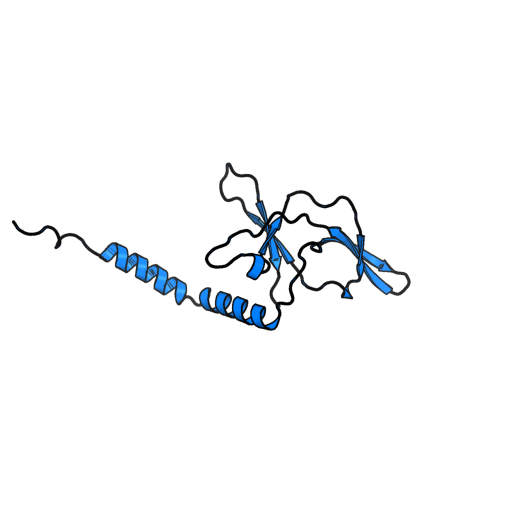 785 C CA . LYS A 1 96 ? 4.381 12.531 -2.745 1.00 84.44 96 LYS A CA 1
ATOM 786 C C . LYS A 1 96 ? 5.043 12.520 -1.363 1.00 84.44 96 LYS A C 1
ATOM 788 O O . LYS A 1 96 ? 4.648 11.751 -0.492 1.00 84.44 96 LYS A O 1
ATOM 793 N N . ASN A 1 97 ? 6.033 13.390 -1.163 1.00 75.88 97 ASN A N 1
ATOM 794 C CA . ASN A 1 97 ? 6.604 13.615 0.172 1.00 75.88 97 ASN A CA 1
ATOM 795 C C . ASN A 1 97 ? 5.609 14.307 1.115 1.00 75.88 97 ASN A C 1
ATOM 797 O O . ASN A 1 97 ? 5.772 14.259 2.329 1.00 75.88 97 ASN A O 1
ATOM 801 N N . GLU A 1 98 ? 4.571 14.915 0.550 1.00 81.06 98 GLU A N 1
ATOM 802 C CA . GLU A 1 98 ? 3.495 15.588 1.261 1.00 81.06 98 GLU A CA 1
ATOM 803 C C . GLU A 1 98 ? 2.376 14.616 1.654 1.00 81.06 98 GLU A C 1
ATOM 805 O O . GLU A 1 98 ? 2.066 13.642 0.959 1.00 81.06 98 GLU A O 1
ATOM 810 N N . VAL A 1 99 ? 1.718 14.953 2.754 1.00 82.94 99 VAL A N 1
ATOM 811 C CA . VAL A 1 99 ? 0.520 14.298 3.283 1.00 82.94 99 VAL A CA 1
ATOM 812 C C . VAL A 1 99 ? -0.630 15.305 3.288 1.00 82.94 99 VAL A C 1
ATOM 814 O O . VAL A 1 99 ? -0.390 16.511 3.334 1.00 82.94 99 VAL A O 1
ATOM 817 N N . ARG A 1 100 ? -1.886 14.846 3.220 1.00 83.88 100 ARG A N 1
ATOM 818 C CA . ARG A 1 100 ? -3.042 15.754 3.334 1.00 83.88 100 ARG A CA 1
ATOM 819 C C . ARG A 1 100 ? -3.073 16.336 4.747 1.00 83.88 100 ARG A C 1
ATOM 821 O O . ARG A 1 100 ? -2.956 15.583 5.701 1.00 83.88 100 ARG A O 1
ATOM 828 N N . GLU A 1 101 ? -3.262 17.644 4.903 1.00 83.75 101 GLU A N 1
ATOM 829 C CA . GLU A 1 101 ? -3.194 18.316 6.219 1.00 83.75 101 GLU A CA 1
ATOM 830 C C . GLU A 1 101 ? -4.221 17.787 7.229 1.00 83.75 101 GLU A C 1
ATOM 832 O O . GLU A 1 101 ? -3.957 17.725 8.427 1.00 83.75 101 GLU A O 1
ATOM 837 N N . LYS A 1 102 ? -5.388 17.364 6.741 1.00 88.56 102 LYS A N 1
ATOM 838 C CA . LYS A 1 102 ? -6.483 16.885 7.580 1.00 88.56 102 LYS A CA 1
ATOM 839 C C . LYS A 1 102 ? -6.164 15.520 8.201 1.00 88.56 102 LYS A C 1
ATOM 841 O O . LYS A 1 102 ? -5.955 14.542 7.481 1.00 88.56 102 LYS A O 1
ATOM 846 N N . ILE A 1 103 ? -6.237 15.460 9.530 1.00 91.12 103 ILE A N 1
ATOM 847 C CA . ILE A 1 103 ? -6.290 14.214 10.301 1.00 91.12 103 ILE A CA 1
ATOM 848 C C . ILE A 1 103 ? -7.749 13.755 10.385 1.00 91.12 103 ILE A C 1
ATOM 850 O O . ILE A 1 103 ? -8.660 14.559 10.597 1.00 91.12 103 ILE A O 1
ATOM 854 N N . THR A 1 104 ? -7.978 12.465 10.179 1.00 92.94 104 THR A N 1
ATOM 855 C CA . THR A 1 104 ? -9.283 11.808 10.295 1.00 92.94 104 THR A CA 1
ATOM 856 C C . THR A 1 104 ? -9.199 10.669 11.301 1.00 92.94 104 THR A C 1
ATOM 858 O O . THR A 1 104 ? -8.116 10.175 11.608 1.00 92.94 104 THR A O 1
ATOM 861 N N . ILE A 1 105 ? -10.347 10.271 11.844 1.00 92.06 105 ILE A N 1
ATOM 862 C CA . ILE A 1 105 ? -10.448 9.146 12.773 1.00 92.06 105 ILE A CA 1
ATOM 863 C C . ILE A 1 105 ? -11.058 7.974 12.016 1.00 92.06 105 ILE A C 1
ATOM 865 O O . ILE A 1 105 ? -12.099 8.137 11.380 1.00 92.06 105 ILE A O 1
ATOM 869 N N . VAL A 1 106 ? -10.416 6.812 12.084 1.00 91.75 106 VAL A N 1
ATOM 870 C CA . VAL A 1 106 ? -10.918 5.556 11.508 1.00 91.75 106 VAL A CA 1
ATOM 871 C C . VAL A 1 106 ? -10.883 4.450 12.549 1.00 91.75 106 VAL A C 1
ATOM 873 O O . VAL A 1 106 ? -10.022 4.432 13.433 1.00 91.75 106 VAL A O 1
ATOM 876 N N . LYS A 1 107 ? -11.830 3.519 12.455 1.00 91.56 107 LYS A N 1
ATOM 877 C CA . LYS A 1 107 ? -11.875 2.354 13.343 1.00 91.56 107 LYS A CA 1
ATOM 878 C C . LYS A 1 107 ? -10.861 1.313 12.891 1.00 91.56 107 LYS A C 1
ATOM 880 O O . LYS A 1 107 ? -10.652 1.124 11.693 1.00 91.56 107 LYS A O 1
ATOM 885 N N . LEU A 1 108 ? -10.276 0.574 13.835 1.00 88.56 108 LEU A N 1
ATOM 886 C CA . LEU A 1 108 ? -9.310 -0.476 13.495 1.00 88.56 108 LEU A CA 1
ATOM 887 C C . LEU A 1 108 ? -9.906 -1.538 12.548 1.00 88.56 108 LEU A C 1
ATOM 889 O O . LEU A 1 108 ? -9.222 -1.993 11.634 1.00 88.56 108 LEU A O 1
ATOM 893 N N . GLY A 1 109 ? -11.190 -1.879 12.713 1.00 85.88 109 GLY A N 1
ATOM 894 C CA . GLY A 1 109 ? -11.896 -2.844 11.858 1.00 85.88 109 GLY A CA 1
ATOM 895 C C . GLY A 1 109 ? -12.092 -2.4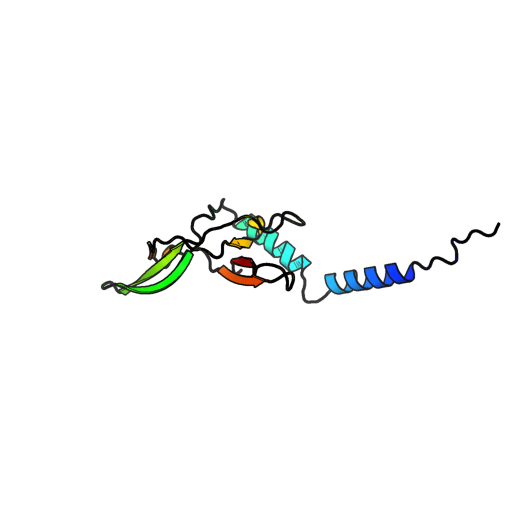03 10.400 1.00 85.88 109 GLY A C 1
ATOM 896 O O . GLY A 1 109 ? -12.387 -3.234 9.548 1.00 85.88 109 GLY A O 1
ATOM 897 N N . GLU A 1 110 ? -11.904 -1.119 10.086 1.00 87.19 110 GLU A N 1
ATOM 898 C CA . GLU A 1 110 ? -11.997 -0.592 8.716 1.00 87.19 110 GLU A CA 1
ATOM 899 C C . GLU A 1 110 ? -10.674 -0.741 7.940 1.00 87.19 110 GLU A C 1
ATOM 901 O O . GLU A 1 110 ? -10.629 -0.536 6.721 1.00 87.19 110 GLU A O 1
ATOM 906 N N . ILE A 1 111 ? -9.584 -1.115 8.621 1.00 87.06 111 ILE A N 1
ATOM 907 C CA . ILE A 1 111 ? -8.264 -1.277 8.012 1.00 87.06 111 ILE A CA 1
ATOM 908 C C . ILE A 1 111 ? -8.207 -2.581 7.214 1.00 87.06 111 ILE A C 1
ATOM 910 O O . ILE A 1 111 ? -8.186 -3.679 7.761 1.00 87.06 111 ILE A O 1
ATOM 914 N N . LYS A 1 112 ? -8.123 -2.446 5.888 1.00 84.81 112 LYS A N 1
ATOM 915 C CA . LYS A 1 112 ? -8.132 -3.586 4.957 1.00 84.81 112 LYS A CA 1
ATOM 916 C C . LYS A 1 112 ? -6.774 -4.259 4.759 1.00 84.81 112 LYS A C 1
ATOM 918 O O . LYS A 1 112 ? -6.724 -5.413 4.357 1.00 84.81 112 LYS A O 1
ATOM 923 N N . SER A 1 113 ? -5.675 -3.524 4.926 1.00 84.50 113 SER A N 1
ATOM 924 C CA . SER A 1 113 ? -4.332 -4.021 4.609 1.00 84.50 113 SER A CA 1
ATOM 925 C C . SER A 1 113 ? -3.264 -3.189 5.297 1.00 84.50 113 SER A C 1
ATOM 927 O O . SER A 1 113 ? -3.403 -1.972 5.430 1.00 84.50 113 SER A O 1
ATOM 929 N N . LYS A 1 114 ? -2.146 -3.832 5.644 1.00 88.12 114 LYS A N 1
ATOM 930 C CA . LYS A 1 114 ? -0.927 -3.142 6.074 1.00 88.12 114 LYS A CA 1
ATOM 931 C C . LYS A 1 114 ? -0.047 -2.826 4.866 1.00 88.12 114 LYS A C 1
ATOM 933 O O . LYS A 1 114 ? 0.035 -3.618 3.928 1.00 88.12 114 LYS A O 1
ATOM 938 N N . LEU A 1 115 ? 0.614 -1.673 4.894 1.00 87.94 115 LEU A N 1
ATOM 939 C CA . LEU A 1 115 ? 1.535 -1.232 3.847 1.00 87.94 115 LEU A CA 1
ATOM 940 C C . LEU A 1 115 ? 2.945 -1.065 4.428 1.00 87.94 115 LEU A C 1
ATOM 942 O O . LEU A 1 115 ? 3.101 -0.651 5.578 1.00 87.94 115 LEU A O 1
ATOM 946 N N . ILE A 1 116 ? 3.971 -1.351 3.628 1.00 88.50 116 ILE A N 1
ATOM 947 C CA . ILE A 1 116 ? 5.364 -0.990 3.921 1.00 88.50 116 ILE A CA 1
ATOM 948 C C . ILE A 1 116 ? 5.694 0.266 3.139 1.00 88.50 116 ILE A C 1
ATOM 950 O O . ILE A 1 116 ? 5.556 0.281 1.918 1.00 88.50 116 ILE A O 1
ATOM 954 N N . LYS A 1 117 ? 6.188 1.282 3.844 1.00 88.38 117 LYS A N 1
ATOM 955 C CA . LYS A 1 117 ? 6.757 2.498 3.266 1.00 88.38 117 LYS A CA 1
ATOM 956 C C . LYS A 1 117 ? 8.269 2.349 3.183 1.00 88.38 117 LYS A C 1
ATOM 958 O O . LYS A 1 117 ? 8.910 2.015 4.176 1.00 88.38 117 LYS A O 1
ATOM 963 N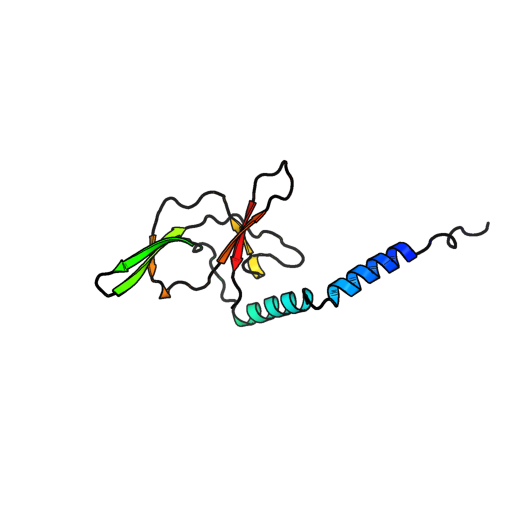 N . PHE A 1 118 ? 8.841 2.612 2.018 1.00 87.50 118 PHE A N 1
ATOM 964 C CA . PHE A 1 118 ? 10.285 2.578 1.816 1.00 87.50 118 PHE A CA 1
ATOM 965 C C . PHE A 1 118 ? 10.721 3.718 0.910 1.00 87.50 118 PHE A C 1
ATOM 967 O O . PHE A 1 118 ? 9.949 4.239 0.100 1.00 87.50 118 PHE A O 1
ATOM 974 N N . LYS A 1 119 ? 11.973 4.127 1.085 1.00 87.88 119 LYS A N 1
ATOM 975 C CA . LYS A 1 119 ? 12.580 5.215 0.335 1.00 87.88 119 LYS A CA 1
ATOM 976 C C . LYS A 1 119 ? 13.694 4.664 -0.530 1.00 87.88 119 LYS A C 1
ATOM 978 O O . LYS A 1 119 ? 14.494 3.859 -0.060 1.00 87.88 119 LYS A O 1
ATOM 983 N N . ILE A 1 120 ? 13.718 5.068 -1.792 1.00 79.88 120 ILE A N 1
ATOM 984 C CA . ILE A 1 120 ? 14.762 4.667 -2.732 1.00 79.88 120 ILE A CA 1
ATOM 985 C C . ILE A 1 120 ? 15.319 5.918 -3.376 1.00 79.88 120 ILE A C 1
ATOM 987 O O . ILE A 1 120 ? 14.568 6.761 -3.878 1.00 79.88 120 ILE A O 1
ATOM 991 N N .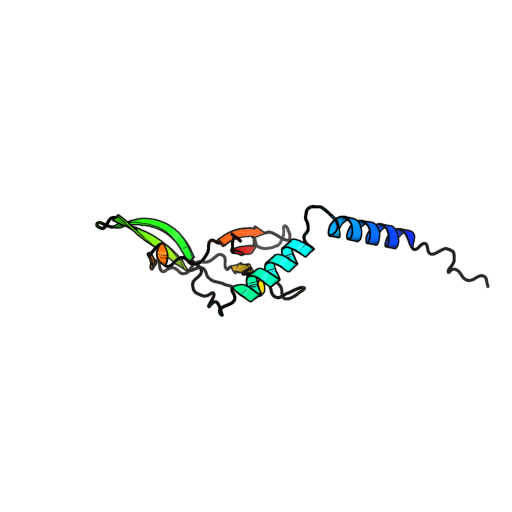 ASN A 1 121 ? 16.644 5.981 -3.406 1.00 80.50 121 ASN A N 1
ATOM 992 C CA . ASN A 1 121 ? 17.350 6.897 -4.267 1.00 80.50 121 ASN A CA 1
ATOM 993 C C . ASN A 1 121 ? 18.000 6.123 -5.420 1.00 80.50 121 ASN A C 1
ATOM 995 O O . ASN A 1 121 ? 18.733 5.163 -5.189 1.00 80.50 121 ASN A O 1
ATOM 999 N N . PHE A 1 122 ? 17.690 6.508 -6.656 1.00 74.62 122 PHE A N 1
ATOM 1000 C CA . PHE A 1 122 ? 18.219 5.847 -7.852 1.00 74.62 122 PHE A CA 1
ATOM 1001 C C . PHE A 1 122 ? 19.564 6.436 -8.293 1.00 74.62 122 PHE A C 1
ATOM 1003 O O . PHE A 1 122 ? 20.319 5.764 -8.991 1.00 74.62 122 PHE A O 1
ATOM 1010 N N . SER A 1 123 ? 19.876 7.666 -7.873 1.00 74.25 123 SER A N 1
ATOM 1011 C CA . SER A 1 123 ? 21.130 8.359 -8.168 1.00 74.25 123 SER A CA 1
ATOM 1012 C C . SER A 1 123 ? 21.434 9.373 -7.071 1.00 74.25 123 SER A C 1
ATOM 1014 O O . SER A 1 123 ? 20.530 9.974 -6.515 1.00 74.25 123 SER A O 1
ATOM 1016 N N . ILE A 1 124 ? 22.706 9.649 -6.798 1.00 72.94 124 ILE A N 1
ATOM 1017 C CA . ILE A 1 124 ? 23.112 10.669 -5.813 1.00 72.94 124 ILE A CA 1
ATOM 1018 C C . ILE A 1 124 ? 22.525 12.055 -6.158 1.00 72.94 124 ILE A C 1
ATOM 1020 O O . ILE A 1 124 ? 22.267 12.857 -5.266 1.00 72.94 124 ILE A O 1
ATOM 1024 N N . SER A 1 125 ? 22.292 12.320 -7.446 1.00 73.81 125 SER A N 1
ATOM 1025 C CA . SER A 1 125 ? 21.696 13.557 -7.961 1.00 73.81 125 SER A CA 1
ATOM 1026 C C . SER A 1 125 ? 20.173 13.625 -7.862 1.00 73.81 125 SER A C 1
ATOM 1028 O O . SER A 1 125 ? 19.607 14.700 -8.049 1.00 73.81 125 SER A O 1
ATOM 1030 N N . ASP A 1 126 ? 19.507 12.489 -7.663 1.00 71.38 126 ASP A N 1
ATOM 1031 C CA . ASP A 1 126 ? 18.057 12.397 -7.768 1.00 71.38 126 ASP A CA 1
ATOM 1032 C C . ASP A 1 126 ? 17.395 12.648 -6.413 1.00 71.38 126 ASP A C 1
ATOM 1034 O O . ASP A 1 126 ? 17.909 12.286 -5.351 1.00 71.38 126 ASP A O 1
ATOM 1038 N N . GLU A 1 127 ? 16.207 13.250 -6.459 1.00 74.44 127 GLU A N 1
ATOM 1039 C CA . GLU A 1 127 ? 15.366 13.389 -5.278 1.00 74.44 127 GLU A CA 1
ATOM 1040 C C . GLU A 1 127 ? 14.934 12.017 -4.749 1.00 74.44 127 GLU A C 1
ATOM 1042 O O . GLU A 1 127 ? 14.525 11.126 -5.505 1.00 74.44 127 GLU A O 1
ATOM 1047 N N . GLU A 1 128 ? 14.968 11.875 -3.424 1.00 80.31 128 GLU A N 1
ATOM 1048 C CA . GLU A 1 128 ? 14.528 10.674 -2.726 1.00 80.31 128 GLU A CA 1
ATOM 1049 C C . GLU A 1 128 ? 13.052 10.380 -3.039 1.00 80.31 128 GLU A C 1
ATOM 1051 O O . GLU A 1 128 ? 12.166 11.213 -2.822 1.00 80.31 128 GLU A O 1
ATOM 1056 N N . ARG A 1 129 ? 12.772 9.176 -3.551 1.00 83.19 129 ARG A N 1
ATOM 1057 C CA . ARG A 1 129 ? 11.413 8.756 -3.907 1.00 83.19 129 ARG A CA 1
ATOM 1058 C C . ARG A 1 129 ? 10.850 7.834 -2.839 1.00 83.19 129 ARG A C 1
ATOM 1060 O O . ARG A 1 129 ? 11.488 6.858 -2.446 1.00 83.19 129 ARG A O 1
ATOM 1067 N N . ILE A 1 130 ? 9.627 8.128 -2.409 1.00 87.81 130 ILE A N 1
ATOM 1068 C CA . ILE A 1 130 ? 8.897 7.323 -1.431 1.00 87.81 130 ILE A CA 1
ATOM 1069 C C . ILE A 1 130 ? 7.926 6.400 -2.155 1.00 87.81 130 ILE A C 1
ATOM 1071 O O . ILE A 1 130 ? 7.142 6.827 -3.008 1.00 87.81 130 ILE A O 1
ATOM 1075 N N . PHE A 1 131 ? 7.957 5.136 -1.762 1.00 88.12 131 PHE A N 1
ATOM 1076 C CA . PHE A 1 131 ? 7.094 4.091 -2.277 1.00 88.12 131 PHE A CA 1
ATOM 1077 C C . PHE A 1 131 ? 6.361 3.397 -1.141 1.00 88.12 131 PHE A C 1
ATOM 1079 O O . PHE A 1 131 ? 6.852 3.327 -0.011 1.00 88.12 131 PHE A O 1
ATOM 1086 N N . VAL A 1 132 ? 5.190 2.862 -1.469 1.00 89.12 132 VAL A N 1
ATOM 1087 C CA . VAL A 1 132 ? 4.460 1.938 -0.608 1.00 89.12 132 VAL A CA 1
ATOM 1088 C C . VAL A 1 132 ? 4.110 0.670 -1.357 1.00 89.12 132 VAL A C 1
ATOM 1090 O O . VAL A 1 132 ? 3.856 0.703 -2.562 1.00 89.12 132 VAL A O 1
ATOM 1093 N N . MET A 1 133 ? 4.092 -0.439 -0.628 1.00 86.88 133 MET A N 1
ATOM 1094 C CA . MET A 1 133 ? 3.594 -1.717 -1.120 1.00 86.88 133 MET A CA 1
ATOM 1095 C C . MET A 1 133 ? 2.753 -2.411 -0.056 1.00 86.88 133 MET A C 1
ATOM 1097 O O . MET A 1 133 ? 3.070 -2.311 1.132 1.00 86.88 133 MET A O 1
ATOM 1101 N N . ALA A 1 134 ? 1.710 -3.128 -0.469 1.00 84.31 134 ALA A N 1
ATOM 1102 C CA . ALA A 1 134 ? 0.965 -3.980 0.449 1.00 84.31 134 ALA A CA 1
ATOM 1103 C C . ALA A 1 134 ? 1.848 -5.108 1.002 1.00 84.31 134 ALA A C 1
ATOM 1105 O O . ALA A 1 134 ? 2.629 -5.731 0.276 1.00 84.31 134 ALA A O 1
ATOM 1106 N N . LEU A 1 135 ? 1.729 -5.353 2.306 1.00 78.75 135 LEU A N 1
ATOM 1107 C CA . LEU A 1 135 ? 2.250 -6.560 2.937 1.00 78.75 135 LEU A CA 1
ATOM 1108 C C . LEU A 1 135 ? 1.344 -7.727 2.555 1.00 78.75 135 LEU A C 1
ATOM 1110 O O . LEU A 1 135 ? 0.145 -7.689 2.817 1.00 78.75 135 LEU A O 1
ATOM 1114 N N . LEU A 1 136 ? 1.933 -8.750 1.941 1.00 64.81 136 LEU A N 1
ATOM 1115 C CA . LEU A 1 136 ? 1.261 -10.025 1.711 1.00 64.81 136 LEU A CA 1
ATOM 1116 C C . LEU A 1 136 ? 1.214 -10.786 3.042 1.00 64.81 136 LEU A C 1
ATOM 1118 O O . LEU A 1 136 ? 2.226 -10.827 3.751 1.00 64.81 136 LEU A O 1
ATOM 1122 N N . HIS A 1 137 ? 0.043 -11.327 3.376 1.00 54.31 137 HIS A N 1
ATOM 1123 C CA . HIS A 1 137 ? -0.173 -12.207 4.525 1.00 54.31 137 HIS A CA 1
ATOM 1124 C C . HIS A 1 137 ? 0.100 -13.662 4.148 1.00 54.31 137 HIS A C 1
ATOM 1126 O O . HIS A 1 137 ? -0.277 -14.051 3.021 1.00 54.31 137 HIS A O 1
#

Organism: Microctonus hyperodae (NCBI:txid165561)

Sequence (137 aa):
MQSGLKDMSAYCFESYLGQIKSLLRSPNKLLAQYCRRIHEKELHCEQKNNDNMVEIREIIEDEDNEIKLHVQHLIIKKPVFKHPVDSSVLDIWGLKNEVREKITIVKLGEIKSKLIKFKINFSISDEERIFVMALLH

Radius of gyration: 22.7 Å; chains: 1; bounding box: 54×40×75 Å

Secondary structure (DSSP, 8-state):
---TTTT---HHHHHHHHHHHHHHHSSS-HHHHHHHHHHHHHHH-----GGG-EEEEEEEE-TTS-EEEEEEEEEEEEES--SSS-GGGGTEEEEEEEEEEEEEEEEGGG----EEEEEE-SSTTSPPEEEEEEPP-

Foldseek 3Di:
DPDPPVVDDCVVVVVVVVVVVCVCVPPPNPVVVVVVLLVVLVVDDDPDPLQADWDFDDWDQDPVRFIKTFIWTWAFDAFPDPPPHTNVSQQKTWTDPDIHPDTDIDGPVVDDFDKDWDWDDPDPPDDIIIMIGTDDD

pLDDT: mean 77.48, std 12.22, range [43.41, 94.62]